Protein AF-A0A662LSG2-F1 (afdb_monomer)

pLDDT: mean 97.01, std 2.34, range [82.56, 98.62]

Secondary structure (DSSP, 8-state):
-HHHHHHHHHHHHHHHHHHHHHTT-------HHHHHHHHHHHHHHHHHHHHHHHHHTT--HHHHHHHHHHHHHHHHHHHHHHH---TTGGG-

Radius of gyration: 15.8 Å; Cα contacts (8 Å, |Δi|>4): 23; chains: 1; bounding box: 35×27×47 Å

Foldseek 3Di:
DVCVVCVVVVVVVVVVVVVLVVVVHDDPPDDLVRVLVVLVVVLVVVLVVLVVVCVVVVPDPVVSVVVNVVVVVVSQVVCCVPPVDRSVVSVD

Structure (mmCIF, N/CA/C/O backbone):
data_AF-A0A662LSG2-F1
#
_entry.id   AF-A0A662LSG2-F1
#
loop_
_atom_site.group_PDB
_atom_site.id
_atom_site.type_symbol
_atom_site.label_atom_id
_atom_site.label_alt_id
_atom_site.label_comp_id
_atom_site.label_asym_id
_atom_site.label_entity_id
_atom_site.label_seq_id
_atom_site.pdbx_PDB_ins_code
_atom_site.Cartn_x
_atom_site.Cartn_y
_atom_site.Cartn_z
_atom_site.occupancy
_atom_site.B_iso_or_equiv
_atom_site.auth_seq_id
_atom_site.auth_comp_id
_atom_site.auth_asym_id
_atom_site.auth_atom_id
_atom_site.pdbx_PDB_model_num
ATOM 1 N N . MET A 1 1 ? -11.001 16.039 2.437 1.00 89.38 1 MET A N 1
ATOM 2 C CA . MET A 1 1 ? -10.006 15.264 3.222 1.00 89.38 1 MET A CA 1
ATOM 3 C C . MET A 1 1 ? -8.781 14.955 2.362 1.00 89.38 1 MET A C 1
ATOM 5 O O . MET A 1 1 ? -8.858 15.131 1.155 1.00 89.38 1 MET A O 1
ATOM 9 N N . ILE A 1 2 ? -7.634 14.555 2.931 1.00 95.69 2 ILE A N 1
ATOM 10 C CA . ILE A 1 2 ? -6.452 14.214 2.106 1.00 95.69 2 ILE A CA 1
ATOM 11 C C . ILE A 1 2 ? -6.712 12.998 1.201 1.00 95.69 2 ILE A C 1
ATOM 13 O O . ILE A 1 2 ? -6.280 13.024 0.056 1.00 95.69 2 ILE A O 1
ATOM 17 N N . GLY A 1 3 ? -7.479 12.004 1.672 1.00 95.94 3 GLY A N 1
ATOM 18 C CA . GLY A 1 3 ? -7.890 10.840 0.876 1.00 95.94 3 GLY A CA 1
ATOM 19 C C . GLY A 1 3 ? -8.580 11.244 -0.427 1.00 95.94 3 GLY A C 1
ATOM 20 O O . GLY A 1 3 ? -8.071 10.923 -1.490 1.00 95.94 3 GLY A O 1
ATOM 21 N N . GLU A 1 4 ? -9.633 12.065 -0.347 1.00 96.69 4 GLU A N 1
ATOM 22 C CA . GLU A 1 4 ? -10.353 12.595 -1.522 1.00 96.69 4 GLU A CA 1
ATOM 23 C C . GLU A 1 4 ? -9.430 13.310 -2.520 1.00 96.69 4 GLU A C 1
ATOM 25 O O . GLU A 1 4 ? -9.576 13.144 -3.724 1.00 96.69 4 GLU A O 1
ATOM 30 N N . LYS A 1 5 ? -8.454 14.088 -2.027 1.00 96.88 5 LYS A N 1
ATOM 31 C CA . LYS A 1 5 ? -7.497 14.801 -2.891 1.00 96.88 5 LYS A CA 1
ATOM 32 C C . LYS A 1 5 ? -6.546 13.859 -3.628 1.00 96.88 5 LYS A C 1
ATOM 34 O O . LYS A 1 5 ? -6.051 14.221 -4.686 1.00 96.88 5 LYS A O 1
ATOM 39 N N . LEU A 1 6 ? -6.233 12.705 -3.039 1.00 97.50 6 LEU A N 1
ATOM 40 C CA . LEU A 1 6 ? -5.330 11.716 -3.627 1.00 97.50 6 LEU A CA 1
ATOM 41 C C . LEU A 1 6 ? -6.076 10.688 -4.486 1.00 97.50 6 LEU A C 1
ATOM 43 O O . LEU A 1 6 ? -5.446 10.067 -5.334 1.00 97.50 6 LEU A O 1
ATOM 47 N N . SER A 1 7 ? -7.389 10.512 -4.295 1.00 97.69 7 SER A N 1
ATOM 48 C CA . SER A 1 7 ? -8.183 9.473 -4.961 1.00 97.69 7 SER A CA 1
ATOM 49 C C . SER A 1 7 ? -8.073 9.505 -6.484 1.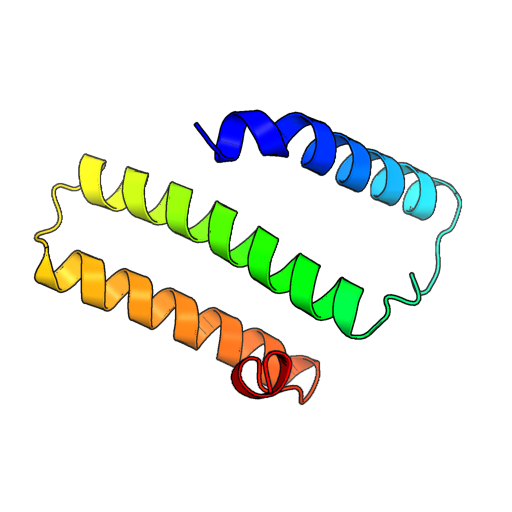00 97.69 7 SER A C 1
ATOM 51 O O . SER A 1 7 ? -7.841 8.458 -7.078 1.00 97.69 7 SER A O 1
ATOM 53 N N . GLU A 1 8 ? -8.185 10.677 -7.115 1.00 97.38 8 GLU A N 1
ATOM 54 C CA . GLU A 1 8 ? -8.092 10.792 -8.581 1.00 97.38 8 GLU A CA 1
ATOM 55 C C . GLU A 1 8 ? -6.722 10.330 -9.100 1.00 97.38 8 GLU A C 1
ATOM 57 O O . GLU A 1 8 ? -6.648 9.549 -10.045 1.00 97.38 8 GLU A O 1
ATOM 62 N N . VAL A 1 9 ? -5.644 10.723 -8.415 1.00 97.88 9 VAL A N 1
ATOM 63 C CA . VAL A 1 9 ? -4.272 10.319 -8.763 1.00 97.88 9 VAL A CA 1
ATOM 64 C C . VAL A 1 9 ? -4.064 8.816 -8.556 1.00 97.88 9 VAL A C 1
ATOM 66 O O . VAL A 1 9 ? -3.381 8.172 -9.347 1.00 97.88 9 VAL A O 1
ATOM 69 N N . LEU A 1 10 ? -4.655 8.227 -7.512 1.00 98.00 10 LEU A N 1
ATOM 70 C CA . LEU A 1 10 ? -4.570 6.781 -7.283 1.00 98.00 10 LEU A CA 1
ATOM 71 C C . LEU A 1 10 ? -5.281 5.983 -8.380 1.00 98.00 10 LEU A C 1
ATOM 73 O O . LEU A 1 10 ? -4.745 4.969 -8.818 1.00 98.00 10 LEU A O 1
ATOM 77 N N . VAL A 1 11 ? -6.435 6.460 -8.850 1.00 98.50 11 VAL A N 1
ATOM 78 C CA . VAL A 1 11 ? -7.161 5.842 -9.969 1.00 98.50 11 VAL A CA 1
ATOM 79 C C . VAL A 1 11 ? -6.381 5.986 -11.277 1.00 98.50 11 VAL A C 1
ATOM 81 O O . VAL A 1 11 ? -6.342 5.056 -12.075 1.00 98.50 11 VAL A O 1
ATOM 84 N N . GLU A 1 12 ? -5.713 7.117 -11.509 1.00 98.56 12 GLU A N 1
ATOM 85 C CA . GLU A 1 12 ? -4.841 7.288 -12.679 1.00 98.56 12 GLU A CA 1
ATOM 86 C C . GLU A 1 12 ? -3.667 6.293 -12.671 1.00 98.56 12 GLU A C 1
ATOM 88 O O . GLU A 1 12 ? -3.394 5.644 -13.685 1.00 98.56 12 GLU A O 1
ATOM 93 N N . ILE A 1 13 ? -3.009 6.118 -11.518 1.00 98.25 13 ILE A N 1
ATOM 94 C CA . ILE A 1 13 ? -1.947 5.117 -11.339 1.00 98.25 13 ILE A CA 1
ATOM 95 C C . ILE A 1 13 ? -2.494 3.706 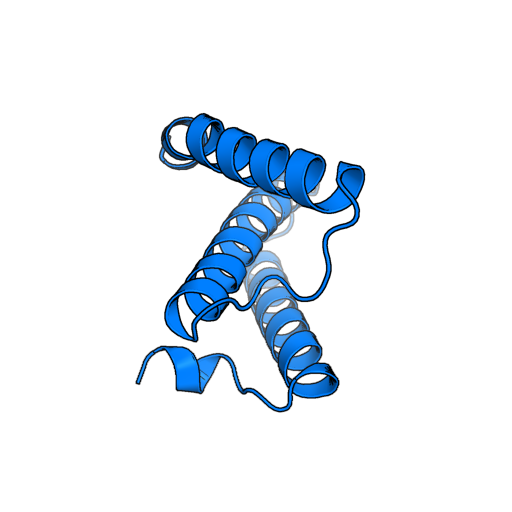-11.592 1.00 98.25 13 ILE A C 1
ATOM 97 O O . ILE A 1 13 ? -1.851 2.921 -12.285 1.00 98.25 13 ILE A O 1
ATOM 101 N N . GLU A 1 14 ? -3.678 3.390 -11.061 1.00 98.31 14 GLU A N 1
ATOM 102 C CA . GLU A 1 14 ? -4.343 2.102 -11.267 1.00 98.31 14 GLU A CA 1
ATOM 103 C C . GLU A 1 14 ? -4.624 1.841 -12.755 1.00 98.31 14 GLU A C 1
ATOM 105 O O . GLU A 1 14 ? -4.230 0.804 -13.282 1.00 98.31 14 GLU A O 1
ATOM 110 N N . ASN A 1 15 ? -5.239 2.792 -13.460 1.00 98.62 15 ASN A N 1
ATOM 111 C CA . ASN A 1 15 ? -5.519 2.671 -14.893 1.00 98.62 15 ASN A CA 1
ATOM 112 C C . ASN A 1 15 ? -4.237 2.488 -15.712 1.00 98.62 15 ASN A C 1
ATOM 114 O O . ASN A 1 15 ? -4.197 1.663 -16.621 1.00 98.62 15 ASN A O 1
ATOM 118 N N . THR A 1 16 ? -3.169 3.199 -15.351 1.00 98.38 16 THR A N 1
ATOM 119 C CA . THR A 1 16 ? -1.858 3.041 -15.996 1.00 98.38 16 THR A CA 1
ATOM 120 C C . THR A 1 16 ? -1.316 1.618 -15.822 1.00 98.38 16 THR A C 1
ATOM 122 O O . THR A 1 16 ? -0.742 1.054 -16.756 1.00 98.38 16 THR A O 1
ATOM 125 N N . LEU A 1 17 ? -1.514 1.008 -14.648 1.00 97.94 17 LEU A N 1
ATOM 126 C CA . LEU A 1 17 ? -1.134 -0.386 -14.405 1.00 97.94 17 LEU A CA 1
ATOM 127 C C . LEU A 1 17 ? -1.989 -1.351 -15.229 1.00 97.94 17 LEU A C 1
ATOM 129 O O . LEU A 1 17 ? -1.428 -2.224 -15.891 1.00 97.94 17 LEU A O 1
ATOM 133 N N . TRP A 1 18 ? -3.310 -1.147 -15.267 1.00 98.38 18 TRP A N 1
ATOM 134 C CA . TRP A 1 18 ? -4.217 -1.941 -16.099 1.00 98.38 18 TRP A CA 1
ATOM 135 C C . TRP A 1 18 ? -3.817 -1.914 -17.577 1.00 98.38 18 TRP A C 1
ATOM 137 O O . TRP A 1 18 ? -3.771 -2.959 -18.226 1.00 98.38 18 TRP A O 1
ATOM 147 N N . GLU A 1 19 ? -3.490 -0.739 -18.117 1.00 98.38 19 GLU A N 1
ATOM 148 C CA . GLU A 1 19 ? -3.034 -0.594 -19.500 1.00 98.38 19 GLU A CA 1
ATOM 149 C C . GLU A 1 19 ? -1.689 -1.283 -19.743 1.00 98.38 19 GLU A C 1
ATOM 151 O O . GLU A 1 19 ? -1.521 -1.960 -20.761 1.00 98.38 19 GLU A O 1
ATOM 156 N N . PHE A 1 20 ? -0.729 -1.144 -18.825 1.00 98.00 20 PHE A N 1
ATOM 157 C CA . PHE A 1 20 ? 0.560 -1.826 -18.923 1.00 98.00 20 PHE A CA 1
ATOM 158 C C . PHE A 1 20 ? 0.379 -3.349 -18.963 1.00 98.00 20 PHE A C 1
ATOM 160 O O . PHE A 1 20 ? 0.924 -4.010 -19.847 1.00 98.00 20 PHE A O 1
ATOM 167 N N . GLU A 1 21 ? -0.427 -3.905 -18.059 1.00 97.31 21 GLU A N 1
ATOM 168 C CA . GLU A 1 21 ? -0.697 -5.342 -17.970 1.00 97.31 21 GLU A CA 1
ATOM 169 C C . GLU A 1 21 ? -1.453 -5.866 -19.198 1.00 97.31 21 GLU A C 1
ATOM 171 O O . GLU A 1 21 ? -1.047 -6.867 -19.797 1.00 97.31 21 GLU A O 1
ATOM 176 N N . ALA A 1 22 ? -2.505 -5.164 -19.631 1.00 97.88 22 ALA A N 1
ATOM 177 C CA . ALA A 1 22 ? -3.304 -5.545 -20.795 1.00 97.88 22 ALA A CA 1
ATOM 178 C C . ALA A 1 22 ? -2.483 -5.579 -22.0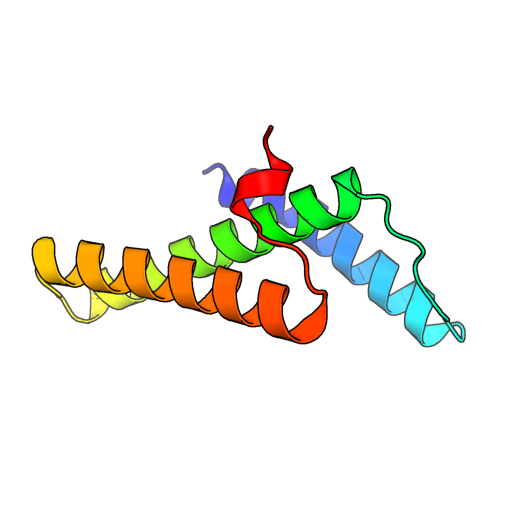97 1.00 97.88 22 ALA A C 1
ATOM 180 O O . ALA A 1 22 ? -2.768 -6.380 -22.988 1.00 97.88 22 ALA A O 1
ATOM 181 N N . ASN A 1 23 ? -1.437 -4.753 -22.195 1.00 97.25 23 ASN A N 1
ATOM 182 C CA . ASN A 1 23 ? -0.551 -4.677 -23.357 1.00 97.25 23 ASN A CA 1
ATOM 183 C C . ASN A 1 23 ? 0.680 -5.602 -23.264 1.00 97.25 23 ASN A C 1
ATOM 185 O O . ASN A 1 23 ? 1.679 -5.381 -23.950 1.00 97.25 23 ASN A O 1
ATOM 189 N N . GLY A 1 24 ? 0.618 -6.659 -22.445 1.00 96.31 24 GLY A N 1
ATOM 190 C CA . GLY A 1 24 ? 1.704 -7.636 -22.309 1.00 96.31 24 GLY A CA 1
ATOM 191 C C . GLY A 1 24 ? 2.847 -7.154 -21.415 1.00 96.31 24 GLY A C 1
ATOM 192 O O . GLY A 1 24 ? 4.006 -7.504 -21.650 1.00 96.31 24 GLY A O 1
ATOM 193 N N . GLY A 1 25 ? 2.523 -6.331 -20.415 1.00 93.56 25 GLY A N 1
ATOM 194 C CA . GLY A 1 25 ? 3.466 -5.794 -19.445 1.00 93.56 25 GLY A CA 1
ATOM 195 C C . GLY A 1 25 ? 4.337 -6.871 -18.799 1.00 93.56 25 GLY A C 1
ATOM 196 O O . GLY A 1 25 ? 3.900 -7.986 -18.514 1.00 93.56 25 GLY A O 1
ATOM 197 N N . THR A 1 26 ? 5.605 -6.527 -18.585 1.00 94.94 26 THR A N 1
ATOM 198 C CA . THR A 1 26 ? 6.581 -7.385 -17.901 1.00 94.94 26 THR A CA 1
ATOM 199 C C . THR A 1 26 ? 6.940 -6.783 -16.539 1.00 94.94 26 THR A C 1
ATOM 201 O O . THR A 1 26 ? 6.051 -6.393 -15.790 1.00 94.94 26 THR A O 1
ATOM 204 N N . LYS A 1 27 ? 8.220 -6.696 -16.167 1.00 95.62 27 LYS A N 1
ATOM 205 C CA . LYS A 1 27 ? 8.631 -6.111 -14.885 1.00 95.62 27 LYS A CA 1
ATOM 206 C C . LYS A 1 27 ? 8.455 -4.577 -14.934 1.00 95.62 27 LYS A C 1
ATOM 208 O O . LYS A 1 27 ? 9.067 -3.962 -15.801 1.00 95.62 27 LYS A O 1
ATOM 213 N N . PRO A 1 28 ? 7.701 -3.939 -14.012 1.00 95.56 28 PRO A N 1
ATOM 214 C CA . PRO A 1 28 ? 7.452 -2.487 -14.050 1.00 95.56 28 PRO A CA 1
ATOM 215 C C . PRO A 1 28 ? 8.663 -1.581 -13.754 1.00 95.56 28 PRO A C 1
ATOM 217 O O . PRO A 1 28 ? 8.579 -0.375 -13.941 1.00 95.56 28 PRO A O 1
ATOM 220 N N . GLU A 1 29 ? 9.777 -2.140 -13.263 1.00 97.06 29 GLU A N 1
ATOM 221 C CA . GLU A 1 29 ? 11.035 -1.414 -12.990 1.00 97.06 29 GLU A CA 1
ATOM 222 C C . GLU A 1 29 ? 10.907 -0.191 -12.050 1.00 97.06 29 GLU A C 1
ATOM 224 O O . GLU A 1 29 ? 11.560 0.835 -12.243 1.00 97.06 29 GLU A O 1
ATOM 229 N N . TYR A 1 30 ? 10.098 -0.295 -10.986 1.00 97.75 30 TYR A N 1
ATOM 230 C CA . TYR A 1 30 ? 10.014 0.755 -9.963 1.00 97.75 30 TYR A CA 1
ATOM 231 C C . TYR A 1 30 ? 11.378 1.069 -9.330 1.00 97.75 30 TYR A C 1
ATOM 233 O O . TYR A 1 30 ? 12.126 0.175 -8.931 1.00 97.75 30 TYR A O 1
ATOM 241 N N . THR A 1 31 ? 11.663 2.361 -9.156 1.00 97.69 31 THR A N 1
ATOM 242 C CA . THR A 1 31 ? 12.788 2.827 -8.335 1.00 97.69 31 THR A CA 1
ATOM 243 C C . THR A 1 31 ? 12.540 2.530 -6.854 1.00 97.69 31 THR A C 1
ATOM 245 O O . THR A 1 31 ? 11.410 2.262 -6.437 1.00 97.69 31 THR A O 1
ATOM 248 N N . ILE A 1 32 ? 13.580 2.649 -6.022 1.00 96.19 32 ILE A N 1
ATOM 249 C CA . ILE A 1 32 ? 13.426 2.519 -4.565 1.00 96.19 32 ILE A CA 1
ATOM 250 C C . ILE A 1 32 ? 12.445 3.555 -3.990 1.00 96.19 32 ILE A C 1
ATOM 252 O O . ILE A 1 32 ? 11.665 3.238 -3.094 1.00 96.19 32 ILE A O 1
ATOM 256 N N . ASP A 1 33 ? 12.415 4.765 -4.557 1.00 97.44 33 ASP A N 1
ATOM 257 C CA . ASP A 1 33 ? 11.452 5.801 -4.182 1.00 97.44 33 ASP A CA 1
ATOM 258 C C . ASP A 1 33 ? 10.026 5.449 -4.595 1.00 97.44 33 ASP A C 1
ATOM 260 O O . ASP A 1 33 ? 9.102 5.645 -3.805 1.00 97.44 33 ASP A O 1
ATOM 264 N N . GLY A 1 34 ? 9.842 4.890 -5.796 1.00 97.50 34 GLY A N 1
ATOM 265 C CA . GLY A 1 34 ? 8.545 4.394 -6.251 1.00 97.50 34 GLY A CA 1
ATOM 266 C C . GLY A 1 34 ? 8.026 3.272 -5.352 1.00 97.50 34 GLY A C 1
ATOM 267 O O . GLY A 1 34 ? 6.881 3.311 -4.908 1.00 97.50 34 GLY A O 1
ATOM 268 N N . PHE A 1 35 ? 8.897 2.325 -4.996 1.00 97.44 35 PHE A N 1
ATOM 269 C CA . PHE A 1 35 ? 8.584 1.243 -4.066 1.00 97.44 35 PHE A CA 1
ATOM 270 C C . PHE A 1 35 ? 8.176 1.769 -2.681 1.00 97.44 35 PHE A C 1
ATOM 272 O O . PHE A 1 35 ? 7.110 1.426 -2.165 1.00 97.44 35 PHE A O 1
ATOM 279 N N . ARG A 1 36 ? 8.978 2.668 -2.100 1.00 97.69 36 ARG A N 1
ATOM 280 C CA . ARG A 1 36 ? 8.691 3.326 -0.817 1.00 97.69 36 ARG A CA 1
ATOM 281 C C . ARG A 1 36 ? 7.369 4.094 -0.843 1.00 97.69 36 ARG A C 1
ATOM 283 O O . ARG A 1 36 ? 6.579 3.985 0.097 1.00 97.69 36 ARG A O 1
ATOM 290 N N . ALA A 1 37 ? 7.122 4.872 -1.896 1.00 97.81 37 ALA A N 1
ATOM 291 C CA . ALA A 1 37 ? 5.886 5.629 -2.059 1.00 97.81 37 ALA A CA 1
ATOM 292 C C . ALA A 1 37 ? 4.670 4.696 -2.160 1.00 97.81 37 ALA A C 1
ATOM 294 O O . ALA A 1 37 ? 3.687 4.914 -1.451 1.00 97.81 37 ALA A O 1
ATOM 295 N N . GLY A 1 38 ? 4.766 3.624 -2.953 1.00 97.88 38 GLY A N 1
ATOM 296 C CA . GLY A 1 38 ? 3.713 2.617 -3.092 1.00 97.88 38 GLY A CA 1
ATOM 297 C C . GLY A 1 38 ? 3.339 1.967 -1.759 1.00 97.88 38 GLY A C 1
ATOM 298 O O . GLY A 1 38 ? 2.163 1.932 -1.398 1.00 97.88 38 GLY A O 1
ATOM 299 N N . ILE A 1 39 ? 4.333 1.552 -0.964 1.00 97.75 39 ILE A N 1
ATOM 300 C CA . ILE A 1 39 ? 4.097 0.998 0.380 1.00 97.75 39 ILE A CA 1
ATOM 301 C C . ILE A 1 39 ? 3.401 2.021 1.282 1.00 97.75 39 ILE A C 1
ATOM 303 O O . ILE A 1 39 ? 2.449 1.681 1.986 1.00 97.75 39 ILE A O 1
ATOM 307 N N . LYS A 1 40 ? 3.847 3.284 1.270 1.00 97.00 40 LYS A N 1
ATOM 308 C CA . LYS A 1 40 ? 3.243 4.328 2.108 1.00 97.00 40 LYS A CA 1
ATOM 309 C C . LYS A 1 40 ? 1.787 4.588 1.744 1.00 97.00 40 LYS A C 1
ATOM 311 O O . LYS A 1 40 ? 0.967 4.770 2.646 1.00 97.00 40 LYS A O 1
ATOM 316 N N . ILE A 1 41 ? 1.487 4.630 0.449 1.00 97.88 41 ILE A N 1
ATOM 317 C CA . ILE A 1 41 ? 0.137 4.821 -0.078 1.00 97.88 41 ILE A CA 1
ATOM 318 C C . ILE A 1 41 ? -0.753 3.657 0.355 1.00 97.88 41 ILE A C 1
ATOM 320 O O . ILE A 1 41 ? -1.786 3.897 0.978 1.00 97.88 41 ILE A O 1
ATOM 324 N N . PHE A 1 42 ? -0.317 2.415 0.119 1.00 97.81 42 PHE A N 1
ATOM 325 C CA . PHE A 1 42 ? -1.046 1.218 0.540 1.00 97.81 42 PHE A CA 1
ATOM 326 C C . PHE A 1 42 ? -1.343 1.240 2.043 1.00 97.81 42 PHE A C 1
ATOM 328 O O . PHE A 1 42 ? -2.492 1.103 2.456 1.00 97.81 42 PHE A O 1
ATOM 335 N N . MET A 1 43 ? -0.323 1.511 2.862 1.00 97.44 43 MET A N 1
ATOM 336 C CA . MET A 1 43 ? -0.473 1.643 4.310 1.00 97.44 43 MET A CA 1
ATOM 337 C C . MET A 1 43 ? -1.461 2.742 4.702 1.00 97.44 43 MET A C 1
ATOM 339 O O . MET A 1 43 ? -2.226 2.564 5.642 1.00 97.44 43 MET A O 1
ATOM 343 N N . SER A 1 44 ? -1.463 3.879 4.006 1.00 97.25 44 SER A N 1
ATOM 344 C CA . SER A 1 44 ? -2.392 4.974 4.295 1.00 97.25 44 SER A CA 1
ATOM 345 C C . SER A 1 44 ? -3.842 4.579 4.023 1.00 97.25 44 SER A C 1
ATOM 347 O O . SER A 1 44 ? -4.700 4.859 4.853 1.00 97.25 44 SER A O 1
ATOM 349 N N . VAL A 1 45 ? -4.108 3.923 2.889 1.00 98.00 45 VAL A N 1
ATOM 350 C CA . VAL A 1 45 ? -5.454 3.452 2.519 1.00 98.00 45 VAL A CA 1
ATOM 351 C C . VAL A 1 45 ? -5.920 2.343 3.464 1.00 98.00 45 VAL A C 1
ATOM 353 O O . VAL A 1 45 ? -7.063 2.350 3.912 1.00 98.00 45 VAL A O 1
ATOM 356 N N . LEU A 1 46 ? -5.027 1.418 3.826 1.00 98.12 46 LEU A N 1
ATOM 357 C CA . LEU A 1 46 ? -5.327 0.355 4.784 1.00 98.12 46 LEU A CA 1
ATOM 358 C C . LEU A 1 46 ? -5.698 0.922 6.161 1.00 98.12 46 LEU A C 1
ATOM 360 O O . LEU A 1 46 ? -6.686 0.495 6.751 1.00 98.12 46 LEU A O 1
ATOM 364 N N . MET A 1 47 ? -4.930 1.891 6.668 1.00 97.62 47 MET A N 1
ATOM 365 C CA . MET A 1 47 ? -5.190 2.500 7.978 1.00 97.62 47 MET A CA 1
ATOM 366 C C . MET A 1 47 ? -6.502 3.288 8.014 1.00 97.62 47 MET A C 1
ATOM 368 O O . MET A 1 47 ? -7.166 3.289 9.047 1.00 97.62 47 MET A O 1
ATOM 372 N N . ASP A 1 48 ? -6.900 3.906 6.899 1.00 97.88 48 ASP A N 1
ATOM 373 C CA . ASP A 1 48 ? -8.202 4.570 6.758 1.00 97.88 48 ASP A CA 1
ATOM 374 C C . ASP A 1 48 ? -9.358 3.566 6.932 1.00 97.88 48 ASP A C 1
ATOM 376 O O . ASP A 1 48 ? -10.259 3.777 7.740 1.00 97.88 48 ASP A O 1
ATOM 380 N N . ARG A 1 49 ? -9.268 2.392 6.290 1.00 97.81 49 ARG A N 1
ATOM 381 C CA . ARG A 1 49 ? -10.261 1.310 6.449 1.00 97.81 49 ARG A CA 1
ATOM 382 C C . ARG A 1 49 ? -10.238 0.656 7.829 1.00 97.81 49 ARG A C 1
ATOM 384 O O . ARG A 1 49 ? -11.292 0.322 8.364 1.00 97.81 49 ARG A O 1
ATOM 391 N N . ILE A 1 50 ? -9.057 0.488 8.429 1.00 97.94 50 ILE A N 1
ATOM 392 C CA . ILE A 1 50 ? -8.938 0.010 9.815 1.00 97.94 50 ILE A CA 1
ATOM 393 C C . ILE A 1 50 ? -9.643 0.982 10.764 1.00 97.94 50 ILE A C 1
ATOM 395 O O . ILE A 1 50 ? -10.340 0.541 11.674 1.00 97.94 50 ILE A O 1
ATOM 399 N N . TRP A 1 51 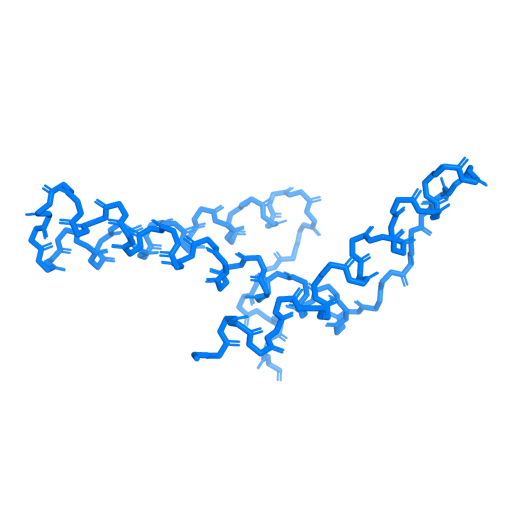? -9.495 2.291 10.550 1.00 96.94 51 TRP A N 1
ATOM 400 C CA . TRP A 1 51 ? -10.1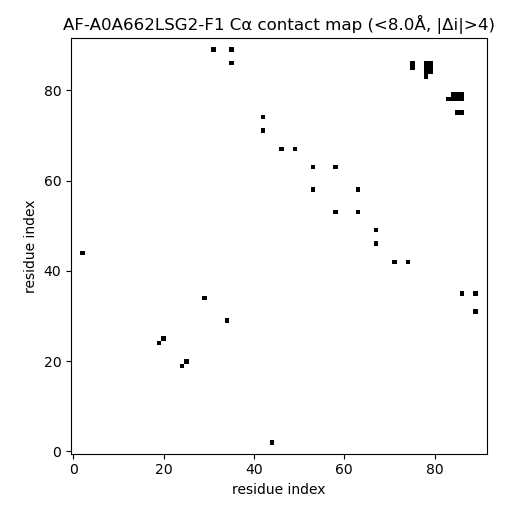65 3.293 11.370 1.00 96.94 51 TRP A CA 1
ATOM 401 C C . TRP A 1 51 ? -11.689 3.181 11.280 1.00 96.94 51 TRP A C 1
ATOM 403 O O . TRP A 1 51 ? -12.351 3.198 12.315 1.00 96.94 51 TRP A O 1
ATOM 413 N N . GLU A 1 52 ? -12.247 3.034 10.075 1.00 97.50 52 GLU A N 1
ATOM 414 C CA . GLU A 1 52 ? -13.688 2.820 9.878 1.00 97.50 52 GLU A CA 1
ATOM 415 C C . GLU A 1 52 ? -14.179 1.580 10.643 1.00 97.50 52 GLU A C 1
ATOM 417 O O . GLU A 1 52 ? -15.072 1.694 11.482 1.00 97.50 52 GLU A O 1
ATOM 422 N N . LEU A 1 53 ? -13.511 0.433 10.465 1.00 98.00 53 LEU A N 1
ATOM 423 C CA . LEU A 1 53 ? -13.841 -0.812 11.169 1.00 98.00 53 LEU A CA 1
ATOM 424 C C . LEU A 1 53 ? -13.829 -0.634 12.694 1.00 98.00 53 LEU A C 1
ATOM 426 O O . LEU A 1 53 ? -14.747 -1.047 13.397 1.00 98.00 53 LEU A O 1
ATOM 430 N N . GLN A 1 54 ? -12.794 0.020 13.218 1.00 97.56 54 GLN A N 1
ATOM 431 C CA . GLN A 1 54 ? -12.647 0.281 14.648 1.00 97.56 54 GLN A CA 1
ATOM 432 C C . GLN A 1 54 ? -13.768 1.158 15.224 1.00 97.56 54 GLN A C 1
ATOM 434 O O . GLN A 1 54 ? -14.110 1.028 16.408 1.00 97.56 54 GLN A O 1
ATOM 439 N N . GLN A 1 55 ? -14.299 2.088 14.424 1.00 96.81 55 GLN A N 1
ATOM 440 C CA . GLN A 1 55 ? -15.433 2.929 14.805 1.00 96.81 55 GLN A CA 1
ATOM 441 C C . GLN A 1 55 ? -16.734 2.133 14.811 1.00 96.81 55 GLN A C 1
ATOM 443 O O . GLN A 1 55 ? -17.464 2.199 15.803 1.00 96.81 55 GLN A O 1
ATOM 448 N N . ASP A 1 56 ? -16.977 1.353 13.761 1.00 97.75 56 ASP A N 1
ATOM 449 C CA . ASP A 1 56 ? -18.187 0.544 13.606 1.00 97.75 56 ASP A CA 1
ATOM 450 C C . ASP A 1 56 ? -18.308 -0.507 14.720 1.00 97.75 56 ASP A C 1
ATOM 452 O O . ASP A 1 56 ? -19.357 -0.623 15.363 1.00 97.75 56 ASP A O 1
ATOM 456 N N . ASP A 1 57 ? -17.198 -1.175 15.045 1.00 97.88 57 ASP A N 1
ATOM 457 C CA . ASP A 1 57 ? -17.122 -2.194 16.098 1.00 97.88 57 ASP A CA 1
ATOM 458 C C . ASP A 1 57 ? -16.994 -1.604 17.514 1.00 97.88 57 ASP A C 1
ATOM 460 O O . ASP A 1 57 ? -16.980 -2.340 18.503 1.00 97.88 57 ASP A O 1
ATOM 464 N N . LYS A 1 58 ? -16.916 -0.270 17.643 1.00 97.19 58 LYS A N 1
ATOM 465 C CA . LYS A 1 58 ? -16.781 0.451 18.925 1.00 97.19 58 LYS A CA 1
ATOM 466 C C . LYS A 1 58 ? -15.618 -0.058 19.788 1.00 97.19 58 LYS A C 1
ATOM 468 O O . LYS A 1 58 ? -15.707 -0.064 21.015 1.00 97.19 58 LYS A O 1
ATOM 473 N N . ILE A 1 59 ? -14.524 -0.449 19.138 1.00 97.00 59 ILE A N 1
ATOM 474 C CA . ILE A 1 59 ? -13.295 -0.918 19.791 1.00 97.00 59 ILE A CA 1
ATOM 475 C C . ILE A 1 59 ? -12.749 0.212 20.669 1.00 97.00 59 ILE A C 1
ATOM 477 O O . ILE A 1 59 ? -12.768 1.372 20.251 1.00 97.00 59 ILE A O 1
ATOM 481 N N . ASP A 1 60 ? -12.272 -0.081 21.876 1.00 97.31 60 ASP A N 1
ATOM 482 C CA . ASP A 1 60 ? -11.686 0.948 22.731 1.00 97.31 60 ASP A CA 1
ATOM 483 C C . ASP A 1 60 ? -10.331 1.434 22.191 1.00 97.31 60 ASP A C 1
ATOM 485 O O . ASP A 1 60 ? -9.668 0.781 21.386 1.00 97.31 60 ASP A O 1
ATOM 489 N N . LEU A 1 61 ? -9.900 2.612 22.641 1.00 95.00 61 LEU A N 1
ATOM 490 C CA . LEU A 1 61 ? -8.705 3.264 22.111 1.00 95.00 61 LEU A CA 1
ATOM 491 C C . LEU A 1 61 ? -7.437 2.401 22.219 1.00 95.00 61 LEU A C 1
ATOM 493 O O . LEU A 1 61 ? -6.602 2.456 21.316 1.00 95.00 61 LEU A O 1
ATOM 497 N N . GLN A 1 62 ? -7.272 1.621 23.290 1.00 97.56 62 GLN A N 1
ATOM 498 C CA . GLN A 1 62 ? -6.058 0.831 23.475 1.00 97.56 62 GLN A CA 1
ATOM 499 C C . GLN A 1 62 ? -5.999 -0.308 22.457 1.00 97.56 62 GLN A C 1
ATOM 501 O O . GLN A 1 62 ? -4.966 -0.506 21.812 1.00 97.56 62 GLN A O 1
ATOM 506 N N . ASP A 1 63 ? -7.115 -1.000 22.250 1.00 98.12 63 ASP A N 1
ATOM 507 C CA . ASP A 1 63 ? -7.201 -2.077 21.266 1.00 98.12 63 ASP A CA 1
ATOM 508 C C . ASP A 1 63 ? -7.119 -1.562 19.8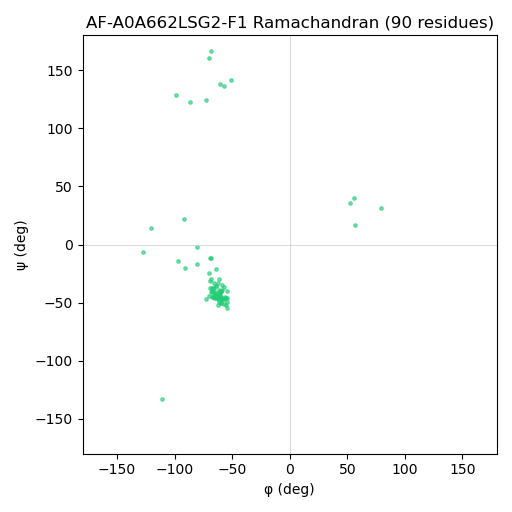26 1.00 98.12 63 ASP A C 1
ATOM 510 O O . ASP A 1 63 ? -6.504 -2.205 18.971 1.00 98.12 63 ASP A O 1
ATOM 514 N N . ARG A 1 64 ? -7.606 -0.344 19.562 1.00 97.00 64 ARG A N 1
ATOM 515 C CA . ARG A 1 64 ? -7.394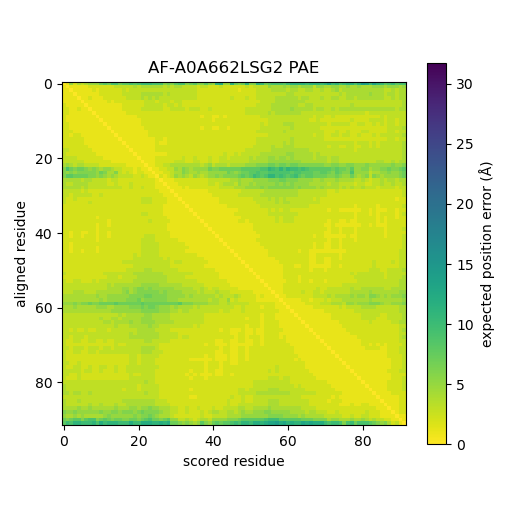 0.336 18.275 1.00 97.00 64 ARG A CA 1
ATOM 516 C C . ARG A 1 64 ? -5.917 0.557 17.965 1.00 97.00 64 ARG A C 1
ATOM 518 O O . ARG A 1 64 ? -5.463 0.259 16.858 1.00 97.00 64 ARG A O 1
ATOM 525 N N . LEU A 1 65 ? -5.158 1.062 18.941 1.00 97.12 65 LEU A N 1
ATOM 526 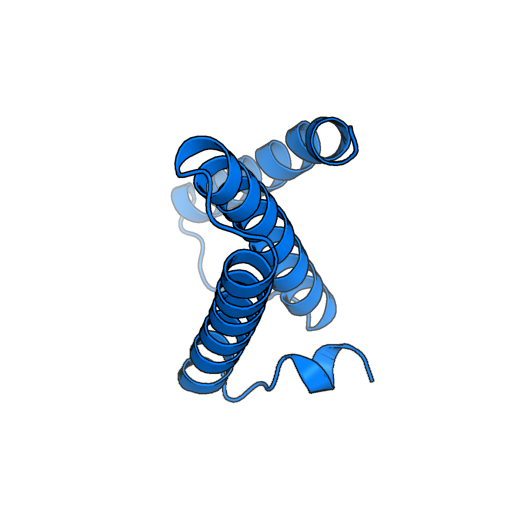C CA . LEU A 1 65 ? -3.716 1.279 18.801 1.00 97.12 65 LEU A CA 1
ATOM 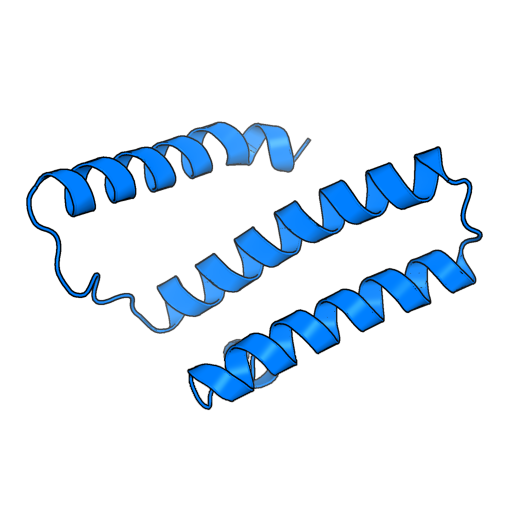527 C C . LEU A 1 65 ? -2.975 -0.049 18.612 1.00 97.12 65 LEU A C 1
ATOM 529 O O . LEU A 1 65 ? -2.110 -0.151 17.742 1.00 97.12 65 LEU A O 1
ATOM 533 N N . ASN A 1 66 ? -3.341 -1.076 19.383 1.00 98.25 66 ASN A N 1
ATOM 534 C CA . ASN A 1 66 ? -2.762 -2.413 19.263 1.00 98.25 66 ASN A CA 1
ATOM 535 C C . ASN A 1 66 ? -2.992 -2.997 17.861 1.00 98.25 66 ASN A C 1
ATOM 537 O O . ASN A 1 66 ? -2.053 -3.493 17.238 1.00 98.25 66 ASN A O 1
ATOM 541 N N . MET A 1 67 ? -4.217 -2.887 17.339 1.00 97.94 67 MET A N 1
ATOM 542 C CA . MET A 1 67 ? -4.583 -3.358 16.004 1.00 97.94 67 MET A CA 1
ATOM 543 C C . MET A 1 67 ? -3.835 -2.601 14.898 1.00 97.94 67 MET A C 1
ATOM 545 O O . MET A 1 67 ? -3.279 -3.233 14.001 1.00 97.94 67 MET A O 1
ATOM 549 N N . ALA A 1 68 ? -3.764 -1.269 14.972 1.00 97.56 68 ALA A N 1
ATOM 550 C CA . ALA A 1 68 ? -3.050 -0.462 13.983 1.00 97.56 68 ALA A CA 1
ATOM 551 C C . ALA A 1 68 ? -1.540 -0.770 13.973 1.00 97.56 68 ALA A C 1
ATOM 553 O O . ALA A 1 68 ? -0.951 -0.973 12.911 1.00 97.56 68 ALA A O 1
ATOM 554 N N . ASN A 1 69 ? -0.918 -0.890 15.152 1.00 97.81 69 ASN A N 1
ATOM 555 C CA . ASN A 1 69 ? 0.489 -1.282 15.271 1.00 97.81 69 ASN A CA 1
ATOM 556 C C . ASN A 1 69 ? 0.731 -2.678 14.691 1.00 97.81 69 ASN A C 1
ATOM 558 O O . ASN A 1 69 ? 1.678 -2.886 13.933 1.00 97.81 69 ASN A O 1
ATOM 562 N N . LYS A 1 70 ? -0.152 -3.632 15.005 1.00 98.25 70 LYS A N 1
ATOM 563 C CA . LYS A 1 70 ? -0.055 -4.999 14.495 1.00 98.25 70 LYS A CA 1
ATOM 564 C C . LYS A 1 70 ? -0.159 -5.048 12.970 1.00 98.25 70 LYS A C 1
ATOM 566 O O . LYS A 1 70 ? 0.659 -5.716 12.345 1.00 98.25 70 LYS A O 1
ATOM 571 N N . ALA A 1 71 ? -1.094 -4.301 12.381 1.00 98.19 71 ALA A N 1
ATOM 572 C CA . ALA A 1 71 ? -1.230 -4.191 10.931 1.00 98.19 71 ALA A CA 1
ATOM 573 C C . ALA A 1 71 ? 0.039 -3.618 10.273 1.00 98.19 71 ALA A C 1
ATOM 575 O O . ALA A 1 71 ? 0.484 -4.129 9.247 1.00 98.19 71 ALA A O 1
ATOM 576 N N . GLY A 1 72 ? 0.670 -2.610 10.886 1.00 97.50 72 GLY A N 1
ATOM 577 C CA . GLY A 1 72 ? 1.956 -2.079 10.422 1.00 97.50 72 GLY A CA 1
ATOM 578 C C . GLY A 1 72 ? 3.089 -3.103 10.454 1.00 97.50 72 GLY A C 1
ATOM 579 O O . GLY A 1 72 ? 3.795 -3.267 9.457 1.00 97.50 72 GLY A O 1
ATOM 580 N N . GLU A 1 73 ? 3.231 -3.841 11.556 1.00 98.19 73 GLU A N 1
ATOM 581 C CA . GLU A 1 73 ? 4.230 -4.911 11.662 1.00 98.19 73 GLU A CA 1
ATOM 582 C C . GLU A 1 73 ? 3.962 -6.060 10.681 1.00 98.19 73 GLU A C 1
ATOM 584 O O . GLU A 1 73 ? 4.903 -6.626 10.124 1.00 98.19 73 GLU A O 1
ATOM 589 N N . ASP A 1 74 ? 2.696 -6.390 10.416 1.00 98.50 74 ASP A N 1
ATOM 590 C CA . ASP A 1 74 ? 2.338 -7.418 9.437 1.00 98.50 74 ASP A CA 1
ATOM 591 C C . ASP A 1 74 ? 2.687 -7.003 8.008 1.00 98.50 74 ASP A C 1
ATOM 593 O O . ASP A 1 74 ? 3.236 -7.815 7.259 1.00 98.50 74 ASP A O 1
ATOM 597 N N . VAL A 1 75 ? 2.470 -5.738 7.641 1.00 98.19 75 VAL A N 1
ATOM 598 C CA . VAL A 1 75 ? 2.896 -5.220 6.333 1.00 98.19 75 VAL A CA 1
ATOM 599 C C . VAL A 1 75 ? 4.420 -5.194 6.216 1.00 98.19 75 VAL A C 1
ATOM 601 O O . VAL A 1 75 ? 4.962 -5.659 5.212 1.00 98.19 75 VAL A O 1
ATOM 604 N N . ARG A 1 76 ? 5.137 -4.740 7.251 1.00 97.81 76 ARG A N 1
ATOM 605 C CA . ARG A 1 76 ? 6.608 -4.796 7.284 1.00 97.81 76 ARG A CA 1
ATOM 606 C C . ARG A 1 76 ? 7.118 -6.225 7.115 1.00 97.81 76 ARG A C 1
ATOM 608 O O . ARG A 1 76 ? 8.016 -6.467 6.310 1.00 97.81 76 ARG A O 1
ATOM 615 N N . LYS A 1 77 ? 6.534 -7.177 7.846 1.00 98.56 77 LYS A N 1
ATOM 616 C CA . LYS A 1 77 ? 6.888 -8.596 7.768 1.00 98.56 77 LYS A CA 1
ATOM 617 C C . LYS A 1 77 ? 6.626 -9.164 6.375 1.00 98.56 77 LYS A C 1
ATOM 619 O O . LYS A 1 77 ? 7.488 -9.864 5.853 1.00 98.56 77 LYS A O 1
ATOM 624 N N . LEU A 1 78 ? 5.473 -8.860 5.777 1.00 98.44 78 LEU A N 1
ATOM 625 C CA . LEU A 1 78 ? 5.124 -9.276 4.418 1.00 98.44 78 LEU A CA 1
ATOM 626 C C . LEU A 1 78 ? 6.196 -8.823 3.421 1.00 98.44 78 LEU A C 1
ATOM 628 O O . LEU A 1 78 ? 6.743 -9.641 2.686 1.00 98.44 78 LEU A O 1
ATOM 632 N N . ILE A 1 79 ? 6.532 -7.534 3.447 1.00 98.19 79 ILE A N 1
ATOM 633 C CA . ILE A 1 79 ? 7.530 -6.947 2.551 1.00 98.19 79 ILE A CA 1
ATOM 634 C C . ILE A 1 79 ? 8.898 -7.594 2.784 1.00 98.19 79 ILE A C 1
ATOM 636 O O . ILE A 1 79 ? 9.503 -8.107 1.845 1.00 98.19 79 ILE A O 1
ATOM 640 N N . LYS A 1 80 ? 9.347 -7.680 4.041 1.00 98.25 80 LYS A N 1
ATOM 641 C CA . LYS A 1 80 ? 10.647 -8.269 4.377 1.00 98.25 80 LYS A CA 1
ATOM 642 C C . LYS A 1 80 ? 10.768 -9.728 3.932 1.00 98.25 80 LYS A C 1
ATOM 644 O O . LYS A 1 80 ? 11.826 -10.110 3.447 1.00 98.25 80 LYS A O 1
ATOM 649 N N . ILE A 1 81 ? 9.714 -10.536 4.069 1.00 98.62 81 ILE A N 1
ATOM 650 C CA . ILE A 1 81 ? 9.725 -11.950 3.656 1.00 98.62 81 ILE A CA 1
ATOM 651 C C . ILE A 1 81 ? 9.917 -12.094 2.145 1.00 98.62 81 ILE A C 1
ATOM 653 O O . ILE A 1 81 ? 10.681 -12.954 1.714 1.00 98.62 81 ILE A O 1
ATOM 657 N N . TYR A 1 82 ? 9.224 -11.281 1.346 1.00 98.38 82 TYR A N 1
ATOM 658 C CA . TYR A 1 82 ? 9.178 -11.475 -0.105 1.00 98.38 82 TYR A CA 1
ATOM 659 C C . TYR A 1 82 ? 10.176 -10.621 -0.889 1.00 98.38 82 TYR A C 1
ATOM 661 O O . TYR A 1 82 ? 10.416 -10.909 -2.059 1.00 98.38 82 TYR A O 1
ATOM 669 N N . THR A 1 83 ? 10.776 -9.599 -0.274 1.00 97.38 83 THR A N 1
ATOM 670 C CA . THR A 1 83 ? 11.735 -8.714 -0.956 1.00 97.38 83 THR A CA 1
ATOM 671 C C . THR A 1 83 ? 13.071 -8.567 -0.232 1.00 97.38 83 THR A C 1
ATOM 673 O O . THR A 1 83 ? 13.960 -7.908 -0.760 1.00 97.38 83 THR A O 1
ATOM 676 N N . ASP A 1 84 ? 13.214 -9.126 0.975 1.00 97.88 84 ASP A N 1
ATOM 677 C CA . ASP A 1 84 ? 14.358 -8.918 1.875 1.00 97.88 84 ASP A CA 1
ATOM 678 C C . ASP A 1 84 ? 14.617 -7.436 2.241 1.00 97.88 84 ASP A C 1
ATOM 680 O O . ASP A 1 84 ? 15.651 -7.087 2.810 1.00 97.88 84 ASP A O 1
ATOM 684 N N . ILE A 1 85 ? 13.645 -6.545 2.023 1.00 97.62 85 ILE A N 1
ATOM 685 C CA . ILE A 1 85 ? 13.745 -5.122 2.385 1.00 97.62 85 ILE A CA 1
ATOM 686 C C . ILE A 1 85 ? 13.025 -4.878 3.710 1.00 97.62 85 ILE A C 1
ATOM 688 O O . ILE A 1 85 ? 11.864 -5.244 3.874 1.00 97.62 85 ILE A O 1
ATOM 692 N N . ASP A 1 86 ? 13.702 -4.234 4.660 1.00 97.00 86 ASP A N 1
ATOM 693 C CA . ASP A 1 86 ? 13.058 -3.731 5.873 1.00 97.00 86 ASP A CA 1
ATOM 694 C C . ASP A 1 86 ? 12.490 -2.328 5.611 1.00 97.00 86 ASP A C 1
ATOM 696 O O . ASP A 1 86 ? 13.217 -1.405 5.241 1.00 97.00 86 ASP A O 1
ATOM 700 N N . THR A 1 87 ? 11.184 -2.151 5.814 1.00 96.25 87 THR A N 1
ATOM 701 C CA . THR A 1 87 ? 10.496 -0.881 5.553 1.00 96.25 87 THR A CA 1
ATOM 702 C C . THR A 1 87 ? 10.977 0.270 6.434 1.00 96.25 87 THR A C 1
ATOM 704 O O . THR A 1 87 ? 10.804 1.424 6.051 1.00 96.25 87 THR A O 1
ATOM 707 N N . HIS A 1 88 ? 11.593 -0.001 7.588 1.00 93.69 88 HIS A N 1
ATOM 708 C CA . HIS A 1 88 ? 12.206 1.045 8.415 1.00 93.69 88 HIS A CA 1
ATOM 709 C C . HIS A 1 88 ? 13.473 1.641 7.790 1.00 93.69 88 HIS A C 1
ATOM 711 O O . HIS A 1 88 ? 13.809 2.789 8.072 1.00 93.69 88 HIS A O 1
ATOM 717 N N . GLU A 1 89 ? 14.159 0.901 6.918 1.00 94.31 89 GLU A N 1
ATOM 718 C CA . GLU A 1 89 ? 15.363 1.380 6.230 1.00 94.31 89 GLU A CA 1
ATOM 719 C C . GLU A 1 89 ? 15.026 2.274 5.029 1.00 94.31 89 GLU A C 1
ATOM 721 O O . GLU A 1 89 ? 15.875 3.031 4.575 1.00 94.31 89 GLU A O 1
ATOM 726 N N . LEU A 1 90 ? 13.779 2.249 4.541 1.00 92.38 90 LEU A N 1
ATOM 727 C CA . LEU A 1 90 ? 13.344 3.039 3.381 1.00 92.38 90 LEU A CA 1
ATOM 728 C C . LEU A 1 90 ? 13.312 4.557 3.632 1.00 92.38 90 LEU A C 1
ATOM 730 O O . LEU A 1 90 ? 13.125 5.319 2.690 1.00 92.38 90 LEU A O 1
ATOM 734 N N . TYR A 1 91 ? 13.436 5.004 4.882 1.00 86.69 91 TYR A N 1
ATOM 735 C CA . TYR A 1 91 ? 13.339 6.418 5.268 1.00 86.69 91 TYR A CA 1
ATOM 736 C C . TYR A 1 91 ? 14.605 6.952 5.952 1.00 86.69 91 TYR A C 1
ATOM 738 O O . TYR A 1 91 ? 14.548 8.005 6.590 1.00 86.69 91 TYR A O 1
ATOM 746 N N . LYS A 1 92 ? 15.716 6.218 5.856 1.00 82.56 92 LYS A N 1
ATOM 747 C CA . LYS A 1 92 ? 17.041 6.655 6.312 1.00 82.56 92 LYS A CA 1
ATOM 748 C C . LYS A 1 92 ? 17.810 7.307 5.172 1.00 82.56 92 LYS A C 1
ATOM 750 O O . LYS A 1 92 ? 18.550 8.266 5.476 1.00 82.56 92 LYS A O 1
#

Mean predicted aligned error: 2.67 Å

Sequence (92 aa):
MIGEKLSEVLVEIENTLWEFEANGGTKPEYTIDGFRAGIKIFMSVLMDRIWELQQDDKIDLQDRLNMANKAGEDVRKLIKIYTDIDTHELYK

Solvent-accessible surface area (backbone atoms only — not comparable to full-atom values): 5394 Å² total; per-residue (Å²): 108,73,64,69,73,46,45,64,59,52,51,51,54,49,51,53,50,53,54,41,52,75,72,70,52,75,85,86,78,70,49,73,66,53,50,49,49,51,52,52,50,52,51,52,57,50,50,54,52,49,50,52,52,38,59,76,69,63,54,53,72,67,60,46,53,52,50,54,52,48,53,51,52,51,51,39,50,52,44,28,73,78,68,72,43,57,67,79,64,73,79,113